Protein AF-A0A2D6DT26-F1 (afdb_monomer)

Foldseek 3Di:
DDPVVLVVQLVVQVVLVVQQCVCCPPNVDDSVRSCVVVVHDDDDDDPLDCPPDWAQSNVVVVQLVVDDAPDKGDWDWPPDPPPRRPDTHIHIDHHHDDDDDDPCPPVNVVVVVVVVVVVVVVVVVVVVVVVVVCVVPPDDDDDDD

Secondary structure (DSSP, 8-state):
--HHHHHHHHHHHHHHHHHHHHHHGGG-S-HHHHHHHTT-------S--STT--THHHHHHHHHTTSPTT-BPPPEEE----GGG-S-EEE--B----PPP----HHHHHHHHHHHHHHHHHHHHHHHHHHHHHHHTT-PPPPP-

Sequence (145 aa):
VSEQAIKLMQAEAQNHLDALKISMEDGKKTFAEATTELELKPVIRSEVTRSGTMGGVMREYTIAARVNPGKLSELITDTDEDERYGLARSFFLFVEKREAYEETGNEGMVDMQVEGRLRGYQSAALMNWFMQAKASANFSAAPTE

Structure (mmCIF, N/CA/C/O backbone):
data_AF-A0A2D6DT26-F1
#
_entry.id   AF-A0A2D6DT26-F1
#
loop_
_atom_site.group_PDB
_atom_site.id
_atom_site.type_symbol
_atom_site.label_atom_id
_atom_site.label_alt_id
_atom_site.label_comp_id
_atom_site.label_asym_id
_atom_site.label_entity_id
_atom_site.label_seq_id
_atom_site.pdbx_PDB_ins_code
_atom_site.Cartn_x
_atom_site.Cartn_y
_atom_site.Cartn_z
_atom_site.occupancy
_atom_site.B_iso_or_equiv
_atom_site.auth_seq_id
_atom_site.auth_comp_id
_atom_site.auth_asym_id
_atom_site.auth_atom_id
_atom_site.pdbx_PDB_model_num
ATOM 1 N N . VAL A 1 1 ? -4.917 23.262 -5.665 1.00 60.03 1 VAL A N 1
ATOM 2 C CA . VAL A 1 1 ? -5.971 23.064 -4.631 1.00 60.03 1 VAL A CA 1
ATOM 3 C C . VAL A 1 1 ? -5.762 24.116 -3.546 1.00 60.03 1 VAL A C 1
ATOM 5 O O . VAL A 1 1 ? -4.608 24.411 -3.272 1.00 60.03 1 VAL A O 1
ATOM 8 N N . SER A 1 2 ? -6.804 24.745 -2.984 1.00 75.75 2 SER A N 1
ATOM 9 C CA . SER A 1 2 ? -6.601 25.752 -1.924 1.00 75.75 2 SER A CA 1
ATOM 10 C C . SER A 1 2 ? -6.068 25.090 -0.644 1.00 75.75 2 SER A C 1
ATOM 12 O O . SER A 1 2 ? -6.510 24.001 -0.283 1.00 75.75 2 SER A O 1
ATOM 14 N N . GLU A 1 3 ? -5.136 25.728 0.070 1.00 77.94 3 GLU A N 1
ATOM 15 C CA . GLU A 1 3 ? -4.568 25.183 1.321 1.00 77.94 3 GLU A CA 1
ATOM 16 C C . GLU A 1 3 ? -5.641 24.823 2.363 1.00 77.94 3 GLU A C 1
ATOM 18 O O . GLU A 1 3 ? -5.485 23.880 3.138 1.00 77.94 3 GLU A O 1
ATOM 23 N N . GLN A 1 4 ? -6.758 25.555 2.371 1.00 81.44 4 GLN A N 1
ATOM 24 C CA . GLN A 1 4 ? -7.903 25.271 3.236 1.00 81.44 4 GLN A CA 1
ATOM 25 C C . GLN A 1 4 ? -8.563 23.925 2.909 1.00 81.44 4 GLN A C 1
ATOM 27 O O . GLN A 1 4 ? -8.903 23.185 3.829 1.00 81.44 4 GLN A O 1
ATOM 32 N N . ALA A 1 5 ? -8.700 23.577 1.626 1.00 80.00 5 ALA A N 1
ATOM 33 C CA . ALA A 1 5 ? -9.232 22.279 1.212 1.00 80.00 5 ALA A CA 1
ATOM 34 C C . ALA A 1 5 ? -8.304 21.124 1.619 1.00 80.00 5 ALA A C 1
ATOM 36 O O . ALA A 1 5 ? -8.786 20.093 2.078 1.00 80.00 5 ALA A O 1
ATOM 37 N N . ILE A 1 6 ? -6.982 21.314 1.529 1.00 82.62 6 ILE A N 1
ATOM 38 C CA . ILE A 1 6 ? -6.002 20.307 1.969 1.00 82.62 6 ILE A CA 1
ATOM 39 C C . ILE A 1 6 ? -6.120 20.066 3.479 1.00 82.62 6 ILE A C 1
ATOM 41 O O . ILE A 1 6 ? -6.182 18.919 3.914 1.00 82.62 6 ILE A O 1
ATOM 45 N N . LYS A 1 7 ? -6.223 21.134 4.281 1.00 86.50 7 LYS A N 1
ATOM 46 C CA . LYS A 1 7 ? -6.393 21.022 5.740 1.00 86.50 7 LYS A CA 1
ATOM 47 C C . LYS A 1 7 ? -7.693 20.322 6.132 1.00 86.50 7 LYS A C 1
ATOM 49 O O . LYS A 1 7 ? -7.681 19.511 7.052 1.00 86.50 7 LYS A O 1
ATOM 54 N N . LEU A 1 8 ? -8.797 20.624 5.446 1.00 88.06 8 LEU A N 1
ATOM 55 C CA . LEU A 1 8 ? -10.088 19.973 5.690 1.00 88.06 8 LEU A CA 1
ATOM 56 C C . LEU A 1 8 ? -10.026 18.476 5.384 1.00 88.06 8 LEU A C 1
ATOM 58 O O . LEU A 1 8 ? -10.392 17.668 6.229 1.00 88.06 8 LEU A O 1
ATOM 62 N N . MET A 1 9 ? -9.489 18.113 4.220 1.00 88.38 9 MET A N 1
ATOM 63 C CA . MET A 1 9 ? -9.317 16.719 3.814 1.00 88.38 9 MET A CA 1
ATOM 64 C C . MET A 1 9 ? -8.408 15.948 4.780 1.00 88.38 9 MET A C 1
ATOM 66 O O . MET A 1 9 ? -8.716 14.820 5.159 1.00 88.38 9 MET A O 1
ATOM 70 N N . GLN A 1 10 ? -7.310 16.565 5.221 1.00 89.81 10 GLN A N 1
ATOM 71 C CA . GLN A 1 10 ? -6.415 15.967 6.204 1.00 89.81 10 GLN A CA 1
ATOM 72 C C . GLN A 1 10 ? -7.119 15.753 7.550 1.00 89.81 10 GLN A C 1
ATOM 74 O O . GLN A 1 10 ? -6.963 14.695 8.151 1.00 89.81 10 GLN A O 1
ATOM 79 N N . ALA A 1 11 ? -7.905 16.728 8.016 1.00 91.69 11 ALA A N 1
ATOM 80 C CA . ALA A 1 11 ? -8.648 16.619 9.269 1.00 91.69 11 ALA A CA 1
ATOM 81 C C . ALA A 1 11 ? -9.720 15.520 9.211 1.00 91.69 11 ALA A C 1
ATOM 83 O O . ALA A 1 11 ? -9.859 14.741 10.150 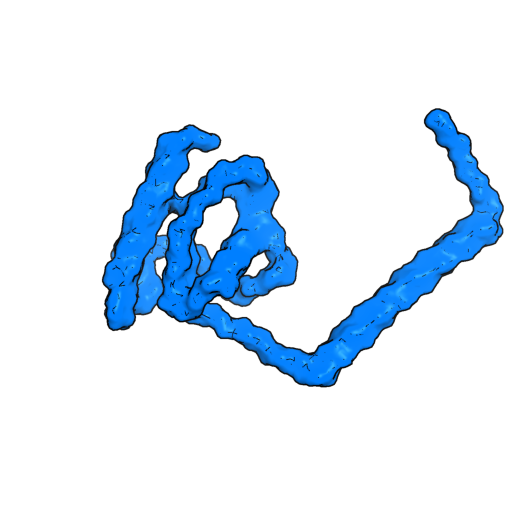1.00 91.69 11 ALA A O 1
ATOM 84 N N . GLU A 1 12 ? -10.444 15.417 8.100 1.00 90.88 12 GLU A N 1
ATOM 85 C CA . GLU A 1 12 ? -11.443 14.369 7.888 1.00 90.88 12 GLU A CA 1
ATOM 86 C C . GLU A 1 12 ? -10.797 12.978 7.855 1.00 90.88 12 GLU A C 1
ATOM 88 O O . GLU A 1 12 ? -11.213 12.073 8.581 1.00 90.88 12 GLU A O 1
ATOM 93 N N . ALA A 1 13 ? -9.708 12.822 7.099 1.00 90.69 13 ALA A N 1
ATOM 94 C CA . ALA A 1 13 ? -8.961 11.571 7.052 1.00 90.69 13 ALA A CA 1
ATOM 95 C C . ALA A 1 13 ? -8.360 11.195 8.419 1.00 90.69 13 ALA A C 1
ATOM 97 O O . ALA A 1 13 ? -8.346 10.017 8.780 1.00 90.69 13 ALA A O 1
ATOM 98 N N . GLN A 1 14 ? -7.910 12.183 9.200 1.00 93.56 14 GLN A N 1
ATOM 99 C CA . GLN A 1 14 ? -7.423 11.973 10.563 1.00 93.56 14 GLN A CA 1
ATOM 100 C C . GLN A 1 14 ? -8.543 11.488 11.494 1.00 93.56 14 GLN A C 1
ATOM 102 O O . GLN A 1 14 ? -8.346 10.512 12.214 1.00 93.56 14 GLN A O 1
ATOM 107 N N . ASN A 1 15 ? -9.734 12.091 11.424 1.00 92.81 15 ASN A N 1
ATOM 108 C CA . ASN A 1 15 ? -10.889 11.662 12.217 1.00 92.81 15 ASN A CA 1
ATOM 109 C C . ASN A 1 15 ? -11.265 10.201 11.929 1.00 92.81 15 ASN A C 1
ATOM 111 O O . ASN A 1 15 ? -11.526 9.432 12.854 1.00 92.81 15 ASN A O 1
ATOM 115 N N . HIS A 1 16 ? -11.256 9.796 10.657 1.00 92.44 16 HIS A N 1
ATOM 116 C CA . HIS A 1 16 ? -11.514 8.406 10.278 1.00 92.44 16 HIS A CA 1
ATOM 117 C C . HIS A 1 16 ? -10.423 7.450 10.766 1.00 92.44 16 HIS A C 1
ATOM 119 O O . HIS A 1 16 ? -10.737 6.357 11.241 1.00 92.44 16 HIS A O 1
ATOM 125 N N . LEU A 1 17 ? -9.153 7.857 10.681 1.00 92.56 17 LEU A N 1
ATOM 126 C CA . LEU A 1 17 ? -8.030 7.064 11.177 1.00 92.56 17 LEU A CA 1
ATOM 127 C C . LEU A 1 17 ? -8.134 6.834 12.689 1.00 92.56 17 LEU A C 1
ATOM 129 O O . LEU A 1 17 ? -7.938 5.711 13.151 1.00 92.56 17 LEU A O 1
ATOM 133 N N . ASP A 1 18 ? -8.455 7.875 13.452 1.00 93.06 18 ASP A N 1
ATOM 134 C CA . ASP A 1 18 ? -8.572 7.786 14.907 1.00 93.06 18 ASP A CA 1
ATOM 135 C C . ASP A 1 18 ? -9.787 6.946 15.321 1.00 93.06 18 ASP A C 1
ATOM 137 O O . ASP A 1 18 ? -9.663 6.075 16.183 1.00 93.06 18 ASP A O 1
ATOM 141 N N . ALA A 1 19 ? -10.928 7.103 14.641 1.00 91.00 19 ALA A N 1
ATOM 142 C CA . ALA A 1 19 ? -12.104 6.260 14.858 1.00 91.00 19 ALA A CA 1
ATOM 143 C C . ALA A 1 19 ? -11.817 4.773 14.579 1.00 91.00 19 ALA A C 1
ATOM 145 O O . ALA A 1 19 ? -12.212 3.904 15.361 1.00 91.00 19 ALA A O 1
ATOM 146 N N . LEU A 1 20 ? -11.084 4.468 13.502 1.00 90.62 20 LEU A N 1
ATOM 147 C CA . LEU A 1 20 ? -10.674 3.099 13.185 1.00 90.62 20 LEU A CA 1
ATOM 148 C C . LEU A 1 20 ? -9.691 2.539 14.210 1.00 90.62 20 LEU A C 1
ATOM 150 O O . LEU A 1 20 ? -9.854 1.397 14.629 1.00 90.62 20 LEU A O 1
ATOM 154 N N . LYS A 1 21 ? -8.703 3.326 14.650 1.00 89.88 21 LYS A N 1
ATOM 155 C CA . LYS A 1 21 ? -7.765 2.900 15.698 1.00 89.88 21 LYS A CA 1
ATOM 156 C C . LYS A 1 21 ? -8.495 2.527 16.983 1.00 89.88 21 LYS A C 1
ATOM 158 O O . LYS A 1 21 ? -8.198 1.476 17.531 1.00 89.88 21 LYS A O 1
ATOM 163 N N . ILE A 1 22 ? -9.465 3.338 17.409 1.00 89.50 22 ILE A N 1
ATOM 164 C CA . ILE A 1 22 ? -10.285 3.072 18.601 1.00 89.50 22 ILE A CA 1
ATOM 165 C C . ILE A 1 22 ? -11.135 1.809 18.411 1.00 89.50 22 ILE A C 1
ATOM 167 O O . ILE A 1 22 ? -11.203 0.964 19.301 1.00 89.50 22 ILE A O 1
ATOM 171 N N . SER A 1 23 ? -11.776 1.654 1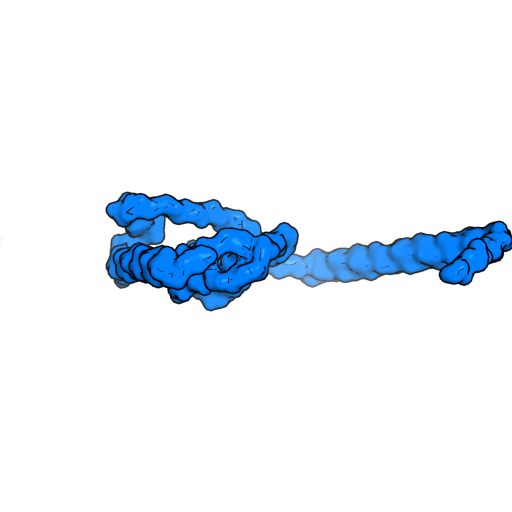7.249 1.00 86.62 23 SER A N 1
ATOM 172 C CA . SER A 1 23 ? -12.633 0.493 16.964 1.00 86.62 23 SER A CA 1
ATOM 173 C C . SER A 1 23 ? -11.839 -0.821 16.900 1.00 86.62 23 SER A C 1
ATOM 175 O O . SER A 1 23 ? -12.311 -1.866 17.351 1.00 86.62 23 SER A O 1
ATOM 177 N N . MET A 1 24 ? -10.605 -0.761 16.392 1.00 86.25 24 MET A N 1
ATOM 178 C CA . MET A 1 24 ? -9.704 -1.909 16.250 1.00 86.25 24 MET A CA 1
ATOM 179 C C . MET A 1 24 ? -8.813 -2.161 17.480 1.00 86.25 24 MET A C 1
ATOM 181 O O . MET A 1 24 ? -8.074 -3.149 17.505 1.00 86.25 24 MET A O 1
ATOM 185 N N . GLU A 1 25 ? -8.854 -1.294 18.496 1.00 84.19 25 GLU A N 1
ATOM 186 C CA . GLU A 1 25 ? -8.038 -1.423 19.706 1.00 84.19 25 GLU A CA 1
ATOM 187 C C . GLU A 1 25 ? -8.377 -2.717 20.471 1.00 84.19 25 GLU A C 1
ATOM 189 O O . GLU A 1 25 ? -9.536 -3.130 20.566 1.00 84.19 25 GLU A O 1
ATOM 194 N N . ASP A 1 26 ? -7.345 -3.389 20.990 1.00 65.38 26 ASP A N 1
ATOM 195 C CA . ASP A 1 26 ? -7.416 -4.693 21.671 1.00 65.38 26 ASP A CA 1
ATOM 196 C C . ASP A 1 26 ? -8.018 -5.851 20.850 1.00 65.38 26 ASP A C 1
ATOM 198 O O . ASP A 1 26 ? -8.452 -6.856 21.414 1.00 65.38 26 ASP A O 1
ATOM 202 N N . GLY A 1 27 ? -8.056 -5.745 19.515 1.00 63.47 27 GLY A N 1
ATOM 203 C CA . GLY A 1 27 ? -8.584 -6.812 18.656 1.00 63.47 27 GLY A CA 1
ATOM 204 C C . GLY A 1 27 ? -10.093 -7.026 18.806 1.00 63.47 27 GLY A C 1
ATOM 205 O O . GLY A 1 27 ? -10.598 -8.097 18.478 1.00 63.47 27 GLY A O 1
ATOM 206 N N . LYS A 1 28 ? -10.817 -6.015 19.304 1.00 73.12 28 LYS A N 1
ATOM 207 C CA . LYS A 1 28 ? -12.269 -6.073 19.521 1.00 73.12 28 LYS A CA 1
ATOM 208 C C . LYS A 1 28 ? -13.057 -6.280 18.231 1.00 73.12 28 LYS A C 1
ATOM 210 O O . LYS A 1 28 ? -14.127 -6.883 18.283 1.00 73.12 28 LYS A O 1
ATOM 215 N N . LYS A 1 29 ? -12.557 -5.758 17.106 1.00 82.44 29 LYS A N 1
ATOM 216 C CA . LYS A 1 29 ? -13.202 -5.820 15.790 1.00 82.44 29 LYS A CA 1
ATOM 217 C C . LYS A 1 29 ? -12.168 -5.972 14.682 1.00 82.44 29 LYS A C 1
ATOM 219 O O . LYS A 1 29 ? -11.074 -5.408 14.742 1.00 82.44 29 LYS A O 1
ATOM 224 N N . THR A 1 30 ? -12.532 -6.724 13.651 1.00 88.25 30 THR A N 1
ATOM 225 C CA . THR A 1 30 ? -11.770 -6.798 12.400 1.00 88.25 30 THR A CA 1
ATOM 226 C C . THR A 1 30 ? -11.874 -5.479 11.629 1.00 88.25 30 THR A C 1
ATOM 228 O O . THR A 1 30 ? -12.804 -4.696 11.822 1.00 88.25 30 THR A O 1
ATOM 231 N N . PHE A 1 31 ? -10.941 -5.226 10.705 1.00 89.19 31 PHE A N 1
ATOM 232 C CA . PHE A 1 31 ? -10.992 -4.030 9.852 1.00 89.19 31 PHE A CA 1
ATOM 233 C C . PHE A 1 31 ? -12.301 -3.946 9.041 1.00 89.19 31 PHE A C 1
ATOM 235 O O . PHE A 1 31 ? -12.863 -2.864 8.879 1.00 89.19 31 PHE A O 1
ATOM 242 N N . ALA A 1 32 ? -12.825 -5.085 8.576 1.00 89.12 32 ALA A N 1
ATOM 243 C CA . ALA A 1 32 ? -14.089 -5.149 7.841 1.00 89.12 32 ALA A CA 1
AT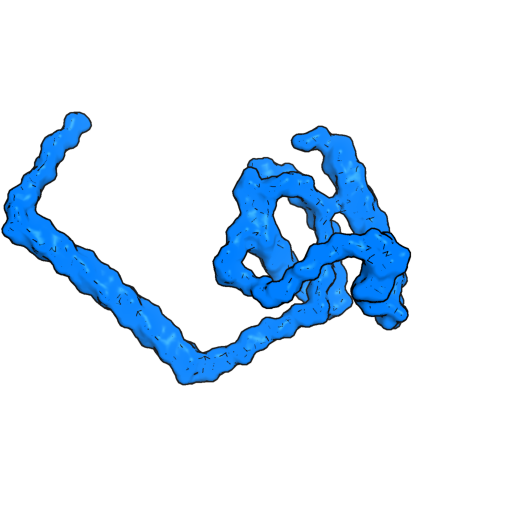OM 244 C C . ALA A 1 32 ? -15.294 -4.750 8.713 1.00 89.12 32 ALA A C 1
ATOM 246 O O . ALA A 1 32 ? -16.152 -3.979 8.285 1.00 89.12 32 ALA A O 1
ATOM 247 N N . GLU A 1 33 ? -15.341 -5.221 9.959 1.00 90.00 33 GLU A N 1
ATOM 248 C CA . GLU A 1 33 ? -16.402 -4.857 10.906 1.00 90.00 33 GLU A CA 1
ATOM 249 C C . GLU A 1 33 ? -16.322 -3.376 11.287 1.00 90.00 33 GLU A C 1
ATOM 251 O O . GLU A 1 33 ? -17.330 -2.671 11.237 1.00 90.00 33 GLU A O 1
ATOM 256 N N . ALA A 1 34 ? -15.118 -2.888 11.597 1.00 90.56 34 ALA A N 1
ATOM 257 C CA . ALA A 1 34 ? -14.893 -1.498 11.978 1.00 90.56 34 ALA A CA 1
ATOM 258 C C . ALA A 1 34 ? -15.248 -0.521 10.843 1.00 90.56 34 ALA A C 1
ATOM 260 O O . ALA A 1 34 ? -15.855 0.519 11.085 1.00 90.56 34 ALA A O 1
ATOM 261 N N . THR A 1 35 ? -14.911 -0.858 9.595 1.00 91.75 35 THR A N 1
ATOM 262 C CA . THR A 1 35 ? -15.268 -0.029 8.432 1.00 91.75 35 THR A CA 1
ATOM 263 C C . THR A 1 35 ? -16.763 -0.050 8.134 1.00 91.75 35 THR A C 1
ATOM 265 O O . THR A 1 35 ? -17.308 0.990 7.779 1.00 91.75 35 THR A O 1
ATOM 268 N N . THR A 1 36 ? -17.442 -1.182 8.340 1.00 91.19 36 THR A N 1
ATOM 269 C CA . THR A 1 36 ? -18.898 -1.285 8.152 1.00 91.19 36 THR A CA 1
ATOM 270 C C . THR A 1 36 ? -19.661 -0.437 9.172 1.00 91.19 36 THR A C 1
ATOM 272 O O . THR A 1 36 ? -20.581 0.285 8.801 1.00 91.19 36 THR A O 1
ATOM 275 N N . GLU A 1 37 ? -19.267 -0.484 10.446 1.00 87.94 37 GLU A N 1
ATOM 276 C CA . GLU A 1 37 ? -19.892 0.303 11.519 1.00 87.94 37 GLU A CA 1
ATOM 277 C C . GLU A 1 37 ? -19.679 1.810 11.349 1.00 87.94 37 GLU A C 1
ATOM 279 O O . GLU A 1 37 ? -20.581 2.599 11.616 1.00 87.94 37 GLU A O 1
ATOM 284 N N . LEU A 1 38 ? -18.494 2.207 10.885 1.00 88.88 38 LEU A N 1
ATOM 285 C CA . LEU A 1 38 ? -18.158 3.605 10.613 1.00 88.88 38 LEU A CA 1
ATOM 286 C C . LEU A 1 38 ? -18.664 4.088 9.241 1.00 88.88 38 LEU A C 1
ATOM 288 O O . LEU A 1 38 ? -18.321 5.194 8.830 1.00 88.88 38 LEU A O 1
ATOM 292 N N . GLU A 1 39 ? -19.432 3.260 8.522 1.00 91.00 39 GLU A N 1
ATOM 293 C CA . GLU A 1 39 ? -19.942 3.522 7.168 1.00 91.00 39 GLU A CA 1
ATOM 294 C C . GLU A 1 39 ? -18.843 3.933 6.162 1.00 91.00 39 GLU A C 1
ATOM 296 O O . GLU A 1 39 ? -19.078 4.654 5.186 1.00 91.00 39 GLU A O 1
ATOM 301 N N . LEU A 1 40 ? -17.618 3.447 6.379 1.00 89.62 40 LEU A N 1
ATOM 302 C CA . LEU A 1 40 ? -16.470 3.714 5.522 1.00 89.62 40 LEU A CA 1
ATOM 303 C C . LEU A 1 40 ? -16.499 2.803 4.297 1.00 89.62 40 LEU A C 1
ATOM 305 O O . LEU A 1 40 ? -16.842 1.624 4.370 1.00 89.62 40 LEU A O 1
ATOM 309 N N . LYS A 1 41 ? -16.064 3.341 3.155 1.00 90.19 41 LYS A N 1
ATOM 310 C CA . LYS A 1 41 ? -15.950 2.607 1.886 1.00 90.19 41 LYS A CA 1
ATOM 311 C C . LYS A 1 41 ? -14.475 2.424 1.516 1.00 90.19 41 LYS A C 1
ATOM 313 O O . LYS A 1 41 ? -13.973 3.167 0.671 1.00 90.19 41 LYS A O 1
ATOM 318 N N . PRO A 1 42 ? -13.748 1.493 2.165 1.00 88.75 42 PRO A N 1
ATOM 319 C CA . PRO A 1 42 ? -12.346 1.257 1.850 1.00 88.75 42 PRO A CA 1
ATOM 320 C C . PRO A 1 42 ? -12.193 0.704 0.428 1.00 88.75 42 PRO A C 1
ATOM 322 O O . PRO A 1 42 ? -12.996 -0.104 -0.039 1.00 88.75 42 PRO A O 1
ATOM 325 N N . VAL A 1 43 ? -11.125 1.110 -0.256 1.00 87.88 43 VAL A N 1
ATOM 326 C CA . VAL A 1 43 ? -10.753 0.541 -1.556 1.00 87.88 43 VAL A CA 1
ATOM 327 C C . VAL A 1 43 ? -9.930 -0.718 -1.311 1.00 87.88 43 VAL A C 1
ATOM 329 O O . VAL A 1 43 ? -8.780 -0.642 -0.880 1.00 87.88 43 VAL A O 1
ATOM 332 N N . ILE A 1 44 ? -10.521 -1.879 -1.586 1.00 87.12 44 ILE A N 1
ATOM 333 C CA . ILE A 1 44 ? -9.857 -3.173 -1.411 1.00 87.12 44 ILE A CA 1
ATOM 334 C C . ILE A 1 44 ? -8.968 -3.443 -2.626 1.00 87.12 44 ILE A C 1
ATOM 336 O O . ILE A 1 44 ? -9.423 -3.375 -3.769 1.00 87.12 44 ILE A O 1
ATOM 340 N N . ARG A 1 45 ? -7.696 -3.765 -2.378 1.00 83.31 45 ARG A N 1
ATOM 341 C CA . ARG A 1 45 ? -6.755 -4.215 -3.407 1.00 83.31 45 ARG A CA 1
ATOM 342 C C . ARG A 1 45 ? -6.172 -5.569 -3.012 1.00 83.31 45 ARG A C 1
ATOM 344 O O . ARG A 1 45 ? -5.529 -5.676 -1.972 1.00 83.31 45 ARG A O 1
ATOM 351 N N . SER A 1 46 ? -6.372 -6.575 -3.856 1.00 81.50 46 SER A N 1
ATOM 352 C CA . SER A 1 46 ? -5.720 -7.883 -3.757 1.00 81.50 46 SER A CA 1
ATOM 353 C C . SER A 1 46 ? -4.478 -7.929 -4.651 1.00 81.50 46 SER A C 1
ATOM 355 O O . SER A 1 46 ? -4.417 -7.222 -5.654 1.00 81.50 46 SER A O 1
ATOM 357 N N . GLU A 1 47 ? -3.489 -8.751 -4.285 1.00 73.06 47 GLU A N 1
ATOM 358 C CA . GLU A 1 47 ? -2.319 -9.068 -5.130 1.00 73.06 47 GLU A CA 1
ATOM 359 C C . GLU A 1 47 ? -1.520 -7.842 -5.619 1.00 73.06 47 GLU A C 1
ATOM 361 O O . GLU A 1 47 ? -1.027 -7.790 -6.747 1.00 73.06 47 GLU A O 1
ATOM 366 N N . VAL A 1 48 ? -1.366 -6.821 -4.769 1.00 71.56 48 VAL A N 1
ATOM 367 C CA . VAL A 1 48 ? -0.559 -5.646 -5.127 1.00 71.56 48 VAL A CA 1
ATOM 368 C C . VAL A 1 48 ? 0.918 -6.022 -5.089 1.00 71.56 48 VAL A C 1
ATOM 370 O O . VAL A 1 48 ? 1.485 -6.256 -4.023 1.00 71.56 48 VAL A O 1
ATOM 373 N N . THR A 1 49 ? 1.550 -6.044 -6.258 1.00 66.88 49 THR A N 1
ATOM 374 C CA . THR A 1 49 ? 2.979 -6.321 -6.415 1.00 66.88 49 THR A CA 1
ATOM 375 C C . THR A 1 49 ? 3.688 -5.095 -6.970 1.00 66.88 49 THR A C 1
ATOM 377 O O . THR A 1 49 ? 3.082 -4.242 -7.614 1.00 66.88 49 THR A O 1
ATOM 380 N N . ARG A 1 50 ? 5.004 -5.004 -6.746 1.00 64.12 50 ARG A N 1
ATOM 381 C CA . ARG A 1 50 ? 5.825 -3.906 -7.280 1.00 64.12 50 ARG A CA 1
ATOM 382 C C . ARG A 1 50 ? 5.837 -3.861 -8.816 1.00 64.12 50 ARG A C 1
ATOM 384 O O . ARG A 1 50 ? 6.115 -2.812 -9.395 1.00 64.12 50 ARG A O 1
ATOM 391 N N . SER A 1 51 ? 5.647 -5.001 -9.482 1.00 58.06 51 SER A N 1
ATOM 392 C CA . SER A 1 51 ? 5.829 -5.103 -10.932 1.00 58.06 51 SER A CA 1
ATOM 393 C C . SER A 1 51 ? 4.581 -4.589 -11.657 1.00 58.06 51 SER A C 1
ATOM 395 O O . SER A 1 51 ? 3.478 -5.060 -11.401 1.00 58.06 51 SER A O 1
ATOM 397 N N . GLY A 1 52 ? 4.746 -3.609 -12.550 1.00 56.50 52 GLY A N 1
ATOM 398 C CA . GLY A 1 52 ? 3.662 -3.091 -13.396 1.00 56.50 52 GLY A CA 1
ATOM 399 C C . GLY A 1 52 ? 2.834 -1.943 -12.805 1.00 56.50 52 GLY A C 1
ATOM 400 O O . GLY A 1 52 ? 2.048 -1.338 -13.530 1.00 56.50 52 GLY A O 1
ATOM 401 N N . THR A 1 53 ? 3.025 -1.575 -11.536 1.00 63.38 53 THR A N 1
ATOM 402 C CA . THR A 1 53 ? 2.355 -0.405 -10.944 1.00 63.38 53 THR A CA 1
ATOM 403 C C . THR A 1 53 ? 3.094 0.895 -11.266 1.00 63.38 53 THR A C 1
ATOM 405 O O . THR A 1 53 ? 4.279 1.033 -10.968 1.00 63.38 53 THR A O 1
ATOM 408 N N . MET A 1 54 ? 2.377 1.873 -11.824 1.00 63.88 54 MET A N 1
ATOM 409 C CA . MET A 1 54 ? 2.855 3.239 -12.082 1.00 63.88 54 MET A CA 1
ATOM 410 C C . MET A 1 54 ? 2.065 4.250 -11.235 1.00 63.88 54 MET A C 1
ATOM 412 O O . MET A 1 54 ? 0.937 3.976 -10.819 1.00 63.88 54 MET A O 1
ATOM 416 N N . GLY A 1 55 ? 2.648 5.423 -10.977 1.00 69.75 55 GLY A N 1
ATOM 417 C CA . GLY A 1 55 ? 1.959 6.531 -10.306 1.00 69.75 55 GLY A CA 1
ATOM 418 C C . GLY A 1 55 ? 1.551 6.233 -8.856 1.00 69.75 55 GLY A C 1
ATOM 419 O O . GLY A 1 55 ? 2.279 5.570 -8.112 1.00 69.75 55 GLY A O 1
ATOM 420 N N . GLY A 1 56 ? 0.393 6.753 -8.430 1.00 70.75 56 GLY A N 1
ATOM 421 C CA . GLY A 1 56 ? -0.059 6.741 -7.028 1.00 70.75 56 GLY A CA 1
ATOM 422 C C . GLY A 1 56 ? -0.163 5.347 -6.389 1.00 70.75 56 GLY A C 1
ATOM 423 O O . GLY A 1 56 ? 0.089 5.198 -5.194 1.00 70.75 56 GLY A O 1
ATOM 424 N N . VAL A 1 57 ? -0.431 4.305 -7.184 1.00 75.06 57 VAL A N 1
ATOM 425 C CA . VAL A 1 57 ? -0.512 2.909 -6.708 1.00 75.06 57 VAL A CA 1
ATOM 426 C C . VAL A 1 57 ? 0.858 2.377 -6.273 1.00 75.06 57 VAL A C 1
ATOM 428 O O . VAL A 1 57 ? 0.963 1.658 -5.283 1.00 75.06 57 VAL A O 1
ATOM 431 N N . MET A 1 58 ? 1.937 2.776 -6.955 1.00 76.19 58 MET A N 1
ATOM 432 C CA . MET A 1 58 ? 3.301 2.393 -6.574 1.00 76.19 58 MET A CA 1
ATOM 433 C C . MET A 1 58 ? 3.707 3.013 -5.226 1.00 76.19 58 MET A C 1
ATOM 435 O O . MET A 1 58 ? 4.425 2.393 -4.434 1.00 76.19 58 MET A O 1
ATOM 439 N N . ARG A 1 59 ? 3.224 4.227 -4.931 1.00 76.75 59 ARG A N 1
ATOM 440 C CA . ARG A 1 59 ? 3.440 4.888 -3.636 1.00 76.75 59 ARG A CA 1
ATOM 441 C C . ARG A 1 59 ? 2.652 4.191 -2.527 1.00 76.75 59 ARG A C 1
ATOM 443 O O . ARG A 1 59 ? 3.248 3.866 -1.503 1.00 76.75 59 ARG A O 1
ATOM 450 N N . GLU A 1 60 ? 1.372 3.884 -2.764 1.00 82.19 60 GLU A N 1
ATOM 451 C CA . GLU A 1 60 ? 0.542 3.069 -1.857 1.00 82.19 60 GLU A CA 1
ATOM 452 C C . GLU A 1 60 ? 1.236 1.742 -1.522 1.00 82.19 60 GLU A C 1
ATOM 454 O O . GLU A 1 60 ? 1.402 1.412 -0.349 1.00 82.19 60 GLU A O 1
ATOM 459 N N . TYR A 1 61 ? 1.737 1.030 -2.538 1.00 82.19 61 TYR A N 1
ATOM 460 C CA . TYR A 1 61 ? 2.497 -0.207 -2.352 1.00 82.19 61 TYR A CA 1
ATOM 461 C C . TYR A 1 61 ? 3.769 0.005 -1.520 1.00 82.19 61 TYR A C 1
ATOM 463 O O . TYR A 1 61 ? 4.042 -0.749 -0.589 1.00 82.19 61 TYR A O 1
ATOM 471 N N . THR A 1 62 ? 4.553 1.044 -1.824 1.00 81.44 62 THR A N 1
ATOM 472 C CA . THR A 1 62 ? 5.803 1.338 -1.102 1.00 81.44 62 THR A CA 1
ATOM 473 C C . THR A 1 62 ? 5.549 1.621 0.380 1.00 81.44 62 THR A C 1
ATOM 475 O O . THR A 1 62 ? 6.345 1.221 1.231 1.00 81.44 62 THR A O 1
ATOM 478 N N . ILE A 1 63 ? 4.438 2.287 0.698 1.00 84.44 63 ILE A N 1
ATOM 479 C CA . ILE A 1 63 ? 4.011 2.538 2.075 1.00 84.44 63 ILE A CA 1
ATOM 480 C C . ILE A 1 63 ? 3.529 1.233 2.718 1.00 84.44 63 ILE A C 1
ATOM 482 O O . ILE A 1 63 ? 4.014 0.876 3.790 1.00 84.44 63 ILE A O 1
ATOM 486 N N . ALA A 1 64 ? 2.658 0.474 2.049 1.00 85.00 64 ALA A N 1
ATOM 487 C CA . ALA A 1 64 ? 2.158 -0.814 2.534 1.00 85.00 64 ALA A CA 1
ATOM 488 C C . ALA A 1 64 ? 3.294 -1.816 2.824 1.00 85.00 64 ALA A C 1
ATOM 490 O O . ALA A 1 64 ? 3.250 -2.549 3.811 1.00 85.00 64 ALA A O 1
ATOM 491 N N . ALA A 1 65 ? 4.371 -1.799 2.033 1.00 82.75 65 ALA A N 1
ATOM 492 C CA . ALA A 1 65 ? 5.559 -2.622 2.262 1.00 82.75 65 ALA A CA 1
ATOM 493 C C . ALA A 1 65 ? 6.280 -2.304 3.590 1.00 82.75 65 ALA A C 1
ATOM 495 O O . ALA A 1 65 ? 6.958 -3.170 4.149 1.00 82.75 65 ALA A O 1
ATOM 496 N N . ARG A 1 66 ? 6.116 -1.093 4.137 1.00 84.06 66 ARG A N 1
ATOM 497 C CA . ARG A 1 66 ? 6.690 -0.673 5.430 1.00 84.06 66 ARG A CA 1
ATOM 498 C C . ARG A 1 66 ? 5.743 -0.889 6.612 1.00 84.06 66 ARG A C 1
ATOM 500 O O . ARG A 1 66 ? 6.192 -0.871 7.753 1.00 84.06 66 ARG A O 1
ATOM 507 N N . VAL A 1 67 ? 4.456 -1.104 6.353 1.00 85.75 67 VAL A N 1
ATOM 508 C CA . VAL A 1 67 ? 3.430 -1.318 7.381 1.00 85.75 67 VAL A CA 1
ATOM 509 C C . VAL A 1 67 ? 3.341 -2.806 7.713 1.00 85.75 67 VAL A C 1
ATOM 511 O O . VAL A 1 67 ? 3.288 -3.654 6.822 1.00 85.75 67 VAL A O 1
ATOM 514 N N . ASN A 1 68 ? 3.339 -3.132 9.005 1.00 85.00 68 ASN A N 1
ATOM 515 C CA . ASN A 1 68 ? 3.197 -4.515 9.456 1.00 85.00 68 ASN A CA 1
ATOM 516 C C . ASN A 1 68 ? 1.770 -5.033 9.198 1.00 85.00 68 ASN A C 1
ATOM 518 O O . ASN A 1 68 ? 0.820 -4.280 9.424 1.00 85.00 68 ASN A O 1
ATOM 522 N N . PRO A 1 69 ? 1.598 -6.305 8.789 1.00 86.88 69 PRO A N 1
ATOM 523 C CA . PRO A 1 69 ? 0.277 -6.916 8.684 1.00 86.88 69 PRO A CA 1
ATOM 524 C C . PRO A 1 69 ? -0.520 -6.794 9.990 1.00 86.88 69 PRO A C 1
ATOM 526 O O . PRO A 1 69 ? 0.044 -6.887 11.082 1.00 86.88 69 PRO A O 1
ATOM 529 N N . GLY A 1 70 ? -1.823 -6.553 9.873 1.00 85.25 70 GLY A N 1
ATOM 530 C CA . GLY A 1 70 ? -2.729 -6.293 10.987 1.00 85.25 70 GLY A CA 1
ATOM 531 C C . GLY A 1 70 ? -2.644 -4.878 11.569 1.00 85.25 70 GLY A C 1
AT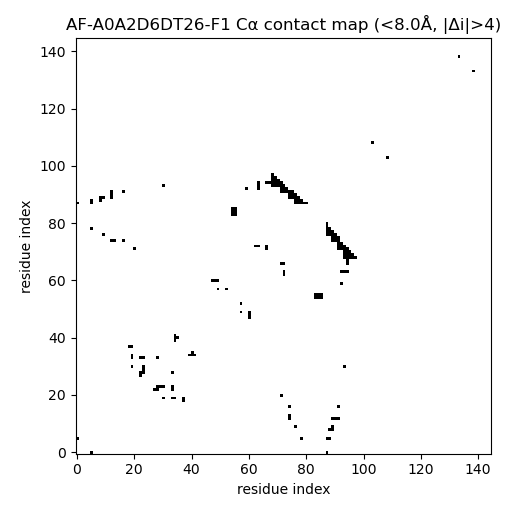OM 532 O O . GLY A 1 70 ? -3.320 -4.602 12.558 1.00 85.25 70 GLY A O 1
ATOM 533 N N . LYS A 1 71 ? -1.842 -3.969 10.993 1.00 86.00 71 LYS A N 1
ATOM 534 C CA . LYS A 1 71 ? -1.724 -2.578 11.460 1.00 86.00 71 LYS A CA 1
ATOM 535 C C . LYS A 1 71 ? -2.161 -1.566 10.403 1.00 86.00 71 LYS A C 1
ATOM 537 O O . LYS A 1 71 ? -2.035 -1.791 9.200 1.00 86.00 71 LYS A O 1
ATOM 542 N N . LEU A 1 72 ? -2.647 -0.427 10.893 1.00 89.69 72 LEU A N 1
ATOM 543 C CA . LEU A 1 72 ? -2.889 0.775 10.100 1.00 89.69 72 LEU A CA 1
ATOM 544 C C . LEU A 1 72 ? -1.580 1.546 9.896 1.00 89.69 72 LEU A C 1
ATOM 546 O O . LEU A 1 72 ? -0.731 1.597 10.790 1.00 89.69 72 LEU A O 1
ATOM 550 N N . SER A 1 73 ? -1.433 2.164 8.728 1.00 90.94 73 SER A N 1
ATOM 551 C CA . SER A 1 73 ? -0.377 3.136 8.462 1.00 90.94 73 SER A CA 1
ATOM 552 C C . SER A 1 73 ? -0.621 4.450 9.207 1.00 90.94 73 SER A C 1
ATOM 554 O O . SER A 1 73 ? -1.711 4.723 9.713 1.00 90.94 73 SER A O 1
ATOM 556 N N . GLU A 1 74 ? 0.393 5.309 9.215 1.00 90.31 74 GLU A N 1
ATOM 557 C CA . GLU A 1 74 ? 0.199 6.731 9.501 1.00 90.31 74 GLU A CA 1
ATOM 558 C C . GLU A 1 74 ? -0.651 7.391 8.402 1.00 90.31 74 GLU A C 1
ATOM 560 O O . GLU A 1 74 ? -0.793 6.841 7.304 1.00 90.31 74 GLU A O 1
ATOM 565 N N . LEU A 1 75 ? -1.222 8.560 8.705 1.00 90.56 75 LEU A N 1
ATOM 566 C CA . LEU A 1 75 ? -1.923 9.377 7.720 1.00 90.56 75 LEU A CA 1
ATOM 567 C C . LEU A 1 75 ? -0.911 9.951 6.725 1.00 90.56 75 LEU A C 1
ATOM 569 O O . LEU A 1 75 ? 0.042 10.623 7.115 1.00 90.56 75 LEU A O 1
ATOM 573 N N . ILE A 1 76 ? -1.152 9.737 5.436 1.00 87.94 76 ILE A N 1
ATOM 574 C CA . ILE A 1 76 ? -0.370 10.324 4.352 1.00 87.94 76 ILE A CA 1
ATOM 575 C C . ILE A 1 76 ? -1.222 11.385 3.674 1.00 87.94 76 ILE A C 1
ATOM 577 O O . ILE A 1 76 ? -2.389 11.148 3.377 1.00 87.94 76 ILE A O 1
ATOM 581 N N . THR A 1 77 ? -0.644 12.556 3.423 1.00 84.12 77 THR A N 1
ATOM 582 C CA . THR A 1 77 ? -1.273 13.591 2.598 1.00 84.12 77 THR A CA 1
ATOM 583 C C . THR A 1 77 ? -0.356 13.898 1.429 1.00 84.12 77 THR A C 1
ATOM 585 O O . THR A 1 77 ? 0.746 14.408 1.614 1.00 84.12 77 THR A O 1
ATOM 588 N N . ASP A 1 78 ? -0.814 13.556 0.229 1.00 77.88 78 ASP A N 1
ATOM 589 C CA . ASP A 1 78 ? -0.132 13.880 -1.015 1.00 77.88 78 ASP A CA 1
ATOM 590 C C . ASP A 1 78 ? -0.505 15.315 -1.403 1.00 77.88 78 ASP A C 1
ATOM 592 O O . ASP A 1 78 ? -1.617 15.584 -1.865 1.00 77.88 78 ASP A O 1
ATOM 596 N N . THR A 1 79 ? 0.427 16.240 -1.172 1.00 70.88 79 THR A N 1
ATOM 597 C CA . THR A 1 79 ? 0.317 17.653 -1.570 1.00 70.88 79 THR A CA 1
ATOM 598 C C . THR A 1 79 ? 1.105 17.986 -2.833 1.00 70.88 79 THR A C 1
ATOM 600 O O . THR A 1 79 ? 0.973 19.097 -3.339 1.00 70.88 79 THR A O 1
ATOM 603 N N . ASP A 1 80 ? 1.944 17.064 -3.311 1.00 60.03 80 ASP A N 1
ATOM 604 C CA . ASP A 1 80 ? 2.872 17.326 -4.411 1.00 60.03 80 ASP A CA 1
ATOM 605 C C . ASP A 1 80 ? 2.136 17.451 -5.751 1.00 60.03 80 ASP A C 1
ATOM 607 O O . ASP A 1 80 ? 1.331 16.597 -6.120 1.00 60.03 80 ASP A O 1
ATOM 611 N N . GLU A 1 81 ? 2.480 18.496 -6.509 1.00 52.59 81 GLU A N 1
ATOM 612 C CA . GLU A 1 81 ? 2.033 18.775 -7.884 1.00 52.59 81 GLU A CA 1
ATOM 613 C C . GLU A 1 81 ? 2.607 17.798 -8.929 1.00 52.59 81 GLU A C 1
ATOM 615 O O . GLU A 1 81 ? 2.596 18.083 -10.126 1.00 52.59 81 GLU A O 1
ATOM 620 N N . ASP A 1 82 ? 3.154 16.651 -8.519 1.00 54.06 82 ASP A N 1
ATOM 621 C CA . ASP A 1 82 ? 3.682 15.672 -9.465 1.00 54.06 82 ASP A CA 1
ATOM 622 C C . ASP A 1 82 ? 2.497 14.936 -10.112 1.00 54.06 82 ASP A C 1
ATOM 624 O O . ASP A 1 82 ? 2.019 13.906 -9.630 1.00 54.06 82 ASP A O 1
ATOM 628 N N . GLU A 1 83 ? 1.999 15.511 -11.215 1.00 50.50 83 GLU A N 1
ATOM 629 C CA . GLU A 1 83 ? 0.828 15.074 -11.997 1.00 50.50 83 GLU A CA 1
ATOM 630 C C . GLU A 1 83 ? 0.856 13.579 -12.353 1.00 50.50 83 GLU A C 1
ATOM 632 O O . GLU A 1 83 ? -0.183 12.962 -12.594 1.00 50.50 83 GLU A O 1
ATOM 637 N N . ARG A 1 84 ? 2.044 12.961 -12.329 1.00 55.47 84 ARG A N 1
ATOM 638 C CA . ARG A 1 84 ? 2.251 11.521 -12.533 1.00 55.47 84 ARG A CA 1
ATOM 639 C C . ARG A 1 84 ? 1.558 10.652 -11.479 1.00 55.47 84 ARG A C 1
ATOM 641 O O . ARG A 1 84 ? 1.360 9.461 -11.725 1.00 55.47 84 ARG A O 1
ATOM 648 N N . TYR A 1 85 ? 1.222 11.204 -10.312 1.00 52.12 85 TYR A N 1
ATOM 649 C CA . TYR A 1 85 ? 0.713 10.449 -9.163 1.00 52.12 85 TYR A CA 1
ATOM 650 C C . TYR A 1 85 ? -0.773 10.692 -8.846 1.00 52.12 85 TYR A C 1
ATOM 652 O O . TYR A 1 85 ? -1.334 9.941 -8.045 1.00 52.12 85 TYR A O 1
ATOM 660 N N . GLY A 1 86 ? -1.435 11.625 -9.544 1.00 57.72 86 GLY A N 1
ATOM 661 C CA . GLY A 1 86 ? -2.881 11.870 -9.462 1.00 57.72 86 GLY A CA 1
ATOM 662 C C . GLY A 1 86 ? -3.288 13.090 -8.622 1.00 57.72 86 GLY A C 1
ATOM 663 O O . GLY A 1 86 ? -2.473 13.950 -8.309 1.00 57.72 86 GLY A O 1
ATOM 664 N N . LEU A 1 87 ? -4.586 13.181 -8.299 1.00 62.12 87 LEU A N 1
ATOM 665 C CA . LEU A 1 87 ? -5.183 14.265 -7.502 1.00 62.12 87 LEU A CA 1
ATOM 666 C C . LEU A 1 87 ? -4.646 14.282 -6.060 1.00 62.12 87 LEU A C 1
ATOM 668 O O . LEU A 1 87 ? -4.484 13.223 -5.450 1.00 62.12 87 LEU A O 1
ATOM 672 N N . ALA A 1 88 ? -4.463 15.485 -5.502 1.00 73.06 88 ALA A N 1
ATOM 673 C CA . ALA A 1 88 ? -4.125 15.687 -4.093 1.00 73.06 88 ALA A CA 1
ATOM 674 C C . ALA A 1 88 ? -5.121 14.950 -3.185 1.00 73.06 88 ALA A C 1
ATOM 676 O O . ALA A 1 88 ? -6.335 15.124 -3.322 1.00 73.06 88 ALA A O 1
ATOM 677 N N . ARG A 1 89 ? -4.606 14.119 -2.273 1.00 79.94 89 ARG A N 1
ATOM 678 C CA . ARG A 1 89 ? -5.417 13.213 -1.447 1.00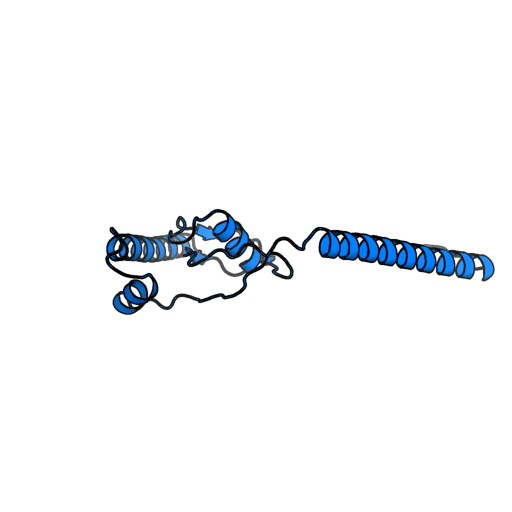 79.94 89 ARG A CA 1
ATOM 679 C C . ARG A 1 89 ? -4.782 12.952 -0.087 1.00 79.94 89 ARG A C 1
ATOM 681 O O . ARG A 1 89 ? -3.563 12.819 0.011 1.00 79.94 89 ARG A O 1
ATOM 688 N N . SER A 1 90 ? -5.613 12.804 0.940 1.00 86.25 90 SER A N 1
ATOM 689 C CA . SER A 1 90 ? -5.208 12.266 2.242 1.00 86.25 90 SER A CA 1
ATOM 690 C C . SER A 1 90 ? -5.732 10.842 2.393 1.00 86.25 90 SER A C 1
ATOM 692 O O . SER A 1 90 ? -6.914 10.591 2.174 1.00 86.25 90 SER A O 1
ATOM 694 N N . PHE A 1 91 ? -4.859 9.896 2.730 1.00 87.31 91 PHE A N 1
ATOM 695 C CA . PHE A 1 91 ? -5.209 8.483 2.842 1.00 87.31 91 PHE A CA 1
ATOM 696 C C . PHE A 1 91 ? -4.359 7.769 3.895 1.00 87.31 91 PHE A C 1
ATOM 698 O O . PHE A 1 91 ? -3.293 8.230 4.298 1.00 87.31 91 PHE A O 1
ATOM 705 N N . PHE A 1 92 ? -4.836 6.608 4.319 1.00 90.94 92 PHE A N 1
ATOM 706 C CA . PHE A 1 92 ? -4.119 5.652 5.152 1.00 90.94 92 PHE A CA 1
ATOM 707 C C . PHE A 1 92 ? -4.414 4.245 4.628 1.00 90.94 92 PHE A C 1
ATOM 709 O O . PHE A 1 92 ? -5.332 4.039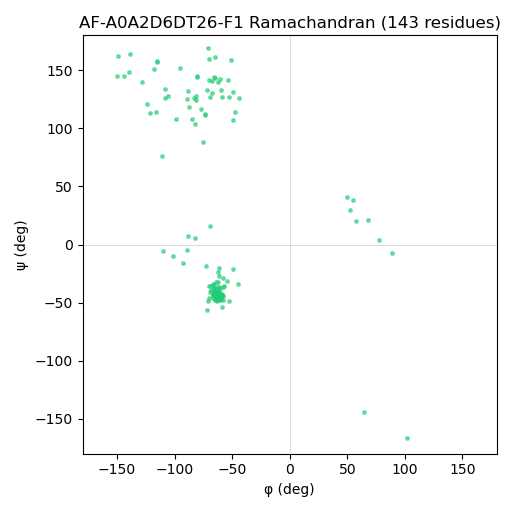 3.833 1.00 90.94 92 PHE A O 1
ATOM 716 N N . LEU A 1 93 ? -3.607 3.276 5.039 1.00 91.06 93 LEU A N 1
ATOM 717 C CA . LEU A 1 93 ? -3.640 1.916 4.516 1.00 91.06 93 LEU A CA 1
ATOM 718 C C . LEU A 1 93 ? -3.725 0.925 5.673 1.00 91.06 93 LEU A C 1
ATOM 720 O O . LEU A 1 93 ? -3.035 1.078 6.680 1.00 91.06 93 LEU A O 1
ATOM 724 N N . PHE A 1 94 ? -4.530 -0.117 5.500 1.00 91.38 94 PHE A N 1
ATOM 725 C CA . PHE A 1 94 ? -4.511 -1.301 6.348 1.00 91.38 94 PHE A CA 1
ATOM 726 C C . PHE A 1 94 ? -3.910 -2.456 5.551 1.00 91.38 94 PHE A C 1
ATOM 728 O O . PHE A 1 94 ? -4.364 -2.746 4.445 1.00 91.38 94 PHE A O 1
ATOM 735 N N . VAL A 1 95 ? -2.881 -3.104 6.098 1.00 89.06 95 VAL A N 1
ATOM 736 C CA . VAL A 1 95 ? -2.288 -4.296 5.478 1.00 89.06 95 VAL A CA 1
ATOM 737 C C . VAL A 1 95 ? -2.857 -5.515 6.179 1.00 89.06 95 VAL A C 1
ATOM 739 O O . VAL A 1 95 ? -2.500 -5.786 7.318 1.00 89.06 95 VAL A O 1
ATOM 742 N N . GLU A 1 96 ? -3.734 -6.256 5.510 1.00 87.38 96 GLU A N 1
ATOM 743 C CA . GLU A 1 96 ? -4.350 -7.451 6.093 1.00 87.38 96 GLU A CA 1
ATOM 744 C C . GLU A 1 96 ? -3.346 -8.604 6.203 1.00 87.38 96 GLU A C 1
ATOM 746 O O . GLU A 1 96 ? -3.070 -9.108 7.291 1.00 87.38 96 GLU A O 1
ATOM 751 N N . LYS A 1 97 ? -2.738 -8.980 5.078 1.00 84.19 97 LYS A N 1
ATOM 752 C CA . LYS A 1 97 ? -1.760 -10.062 4.990 1.00 84.19 97 LYS A CA 1
ATOM 753 C C . LYS A 1 97 ? -0.635 -9.659 4.048 1.00 84.19 97 LYS A C 1
ATOM 755 O O . LYS A 1 97 ? -0.843 -8.931 3.081 1.00 84.19 97 LYS A O 1
ATOM 760 N N . ARG A 1 98 ? 0.568 -10.158 4.329 1.00 80.94 98 ARG A N 1
ATOM 761 C CA . ARG A 1 98 ? 1.684 -10.138 3.387 1.00 80.94 98 ARG A CA 1
ATOM 762 C C . ARG A 1 98 ? 2.035 -11.572 3.049 1.00 80.94 98 ARG A C 1
ATOM 764 O O . ARG A 1 98 ? 2.479 -12.316 3.917 1.00 80.94 98 ARG A O 1
ATOM 771 N N . GLU A 1 99 ?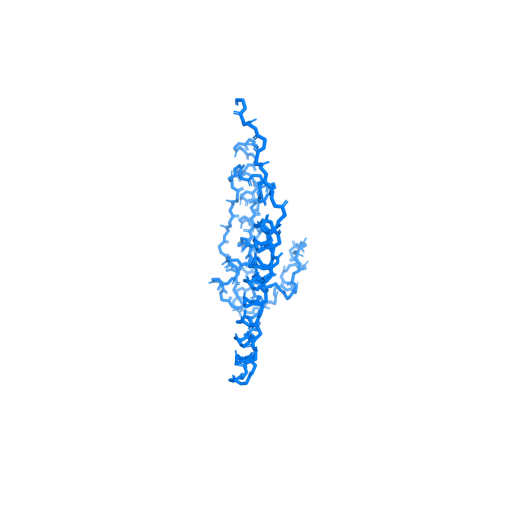 1.823 -11.940 1.800 1.00 73.69 99 GLU A N 1
ATOM 772 C CA . GLU A 1 99 ? 2.335 -13.195 1.274 1.00 73.69 99 GLU A CA 1
ATOM 773 C C . GLU A 1 99 ? 3.742 -12.920 0.758 1.00 73.69 99 GLU A C 1
ATOM 775 O O . GLU A 1 99 ? 3.953 -12.052 -0.091 1.00 73.69 99 GLU A O 1
ATOM 780 N N . ALA A 1 100 ? 4.730 -13.593 1.344 1.00 65.06 100 ALA A N 1
ATOM 781 C CA . ALA A 1 100 ? 5.983 -13.762 0.638 1.00 65.06 100 ALA A CA 1
ATOM 782 C C . ALA A 1 100 ? 5.666 -14.677 -0.544 1.00 65.06 100 ALA A C 1
ATOM 784 O O . ALA A 1 100 ? 5.029 -15.714 -0.349 1.00 65.06 100 ALA A O 1
ATOM 785 N N . TYR A 1 101 ? 6.084 -14.291 -1.749 1.00 58.59 101 TYR A N 1
ATOM 786 C CA . TYR A 1 101 ? 6.207 -15.274 -2.817 1.00 58.59 101 TYR A CA 1
ATOM 787 C C . TYR A 1 101 ? 6.990 -16.453 -2.246 1.00 58.59 101 TYR A C 1
ATOM 789 O O . TYR A 1 101 ? 8.015 -16.220 -1.597 1.00 58.59 101 TYR A O 1
ATOM 797 N N . GLU A 1 102 ? 6.491 -17.681 -2.434 1.00 51.31 102 GLU A N 1
ATOM 798 C CA . GLU A 1 102 ? 7.330 -18.861 -2.235 1.00 51.31 102 GLU A CA 1
ATOM 799 C C . GLU A 1 102 ? 8.662 -18.551 -2.909 1.00 51.31 102 GLU A C 1
ATOM 801 O O . GLU A 1 102 ? 8.672 -18.093 -4.058 1.00 51.31 102 GLU A O 1
ATOM 806 N N . GLU A 1 103 ? 9.767 -18.678 -2.165 1.00 50.12 103 GLU A N 1
ATOM 807 C CA . GLU A 1 103 ? 11.088 -18.582 -2.768 1.00 50.12 103 GLU A CA 1
ATOM 808 C C . GLU A 1 103 ? 11.040 -19.474 -4.002 1.00 50.12 103 GLU A C 1
ATOM 810 O O . GLU A 1 103 ? 10.850 -20.684 -3.874 1.00 50.12 103 GLU A O 1
ATOM 815 N N . THR A 1 104 ? 11.141 -18.880 -5.198 1.00 56.09 104 THR A N 1
ATOM 816 C CA . THR A 1 104 ? 11.434 -19.641 -6.409 1.00 56.09 104 THR A CA 1
ATOM 817 C C . THR A 1 104 ? 12.629 -20.485 -6.025 1.00 56.09 104 THR A C 1
ATOM 819 O O . THR A 1 104 ? 13.706 -19.927 -5.794 1.00 56.09 104 THR A O 1
ATOM 822 N N . GLY A 1 105 ? 12.413 -21.794 -5.850 1.00 60.97 105 GLY A N 1
ATOM 823 C CA . GLY A 1 105 ? 13.469 -22.703 -5.436 1.00 60.97 105 GLY A CA 1
ATOM 824 C C . GLY A 1 105 ? 14.677 -22.501 -6.345 1.00 60.97 105 GLY A C 1
ATOM 825 O O . GLY A 1 105 ? 14.540 -21.967 -7.448 1.00 60.97 105 GLY A O 1
ATOM 826 N N . ASN A 1 106 ? 15.867 -22.899 -5.898 1.00 72.38 106 ASN A N 1
ATOM 827 C CA . ASN A 1 106 ? 17.112 -22.635 -6.633 1.00 72.38 106 ASN A CA 1
ATOM 828 C C . ASN A 1 106 ? 17.009 -22.918 -8.148 1.00 72.38 106 ASN A C 1
ATOM 830 O O . ASN A 1 106 ? 17.581 -22.174 -8.937 1.00 72.38 106 ASN A O 1
ATOM 834 N N . GLU A 1 107 ? 16.228 -23.924 -8.551 1.00 71.69 107 GLU A N 1
ATOM 835 C CA . GLU A 1 107 ? 15.888 -24.227 -9.947 1.00 71.69 107 GLU A CA 1
ATOM 836 C C . GLU A 1 107 ? 15.174 -23.070 -10.676 1.00 71.69 107 GLU A C 1
ATOM 838 O O . GLU A 1 107 ? 15.680 -22.591 -11.686 1.00 71.69 107 GLU A O 1
ATOM 843 N N . GLY A 1 108 ? 14.077 -22.528 -10.137 1.00 70.38 108 GLY A N 1
ATOM 844 C CA . GLY A 1 108 ? 13.356 -21.401 -10.748 1.00 70.38 108 GLY A CA 1
ATOM 845 C C . GLY A 1 108 ? 14.181 -20.109 -10.814 1.00 70.38 108 GLY A C 1
ATOM 846 O O . GLY A 1 108 ? 14.076 -19.339 -11.769 1.00 70.38 108 GLY A O 1
ATOM 847 N N . MET A 1 109 ? 15.064 -19.890 -9.834 1.00 73.00 109 MET A N 1
ATOM 848 C CA . MET A 1 109 ? 16.039 -18.792 -9.856 1.00 73.00 109 MET A CA 1
ATOM 849 C C . MET A 1 109 ? 17.083 -18.964 -10.970 1.00 73.00 109 MET A C 1
ATOM 851 O O . MET A 1 109 ? 17.420 -17.993 -11.653 1.00 73.00 109 MET A O 1
ATOM 855 N N . VAL A 1 110 ? 17.595 -20.185 -11.161 1.00 77.00 110 VAL A N 1
ATOM 856 C CA . VAL A 1 110 ? 18.532 -20.509 -12.246 1.00 77.00 110 VAL A CA 1
ATOM 857 C C . VAL A 1 110 ? 17.856 -20.318 -13.600 1.00 77.00 110 VAL A C 1
ATOM 859 O O . VAL A 1 110 ? 18.420 -19.628 -14.449 1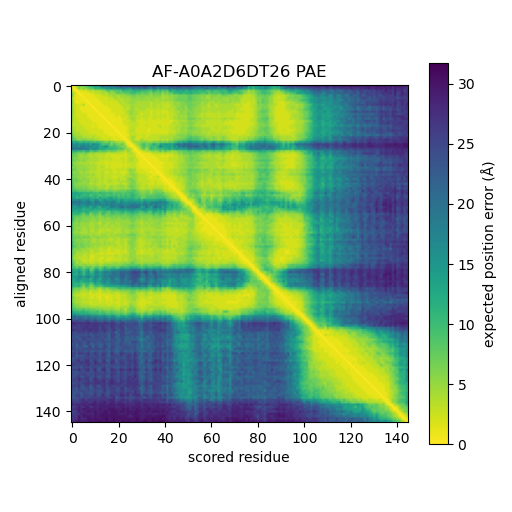.00 77.00 110 VAL A O 1
ATOM 862 N N . ASP A 1 111 ? 16.636 -20.823 -13.778 1.00 77.19 111 ASP A N 1
ATOM 863 C CA . ASP A 1 111 ? 15.884 -20.688 -15.028 1.00 77.19 111 ASP A CA 1
ATOM 864 C C . ASP A 1 111 ? 15.640 -19.217 -15.386 1.00 77.19 111 ASP A C 1
ATOM 866 O O . ASP A 1 111 ? 15.956 -18.786 -16.499 1.00 77.19 111 ASP A O 1
ATOM 870 N N . MET A 1 112 ? 15.202 -18.395 -14.423 1.00 73.81 112 MET A N 1
ATOM 871 C CA . MET A 1 112 ? 15.036 -16.951 -14.635 1.00 73.81 112 MET A CA 1
ATOM 872 C C . MET A 1 112 ? 16.342 -16.258 -15.044 1.00 73.81 112 MET A C 1
ATOM 874 O O . MET A 1 112 ? 16.347 -15.407 -15.940 1.00 73.81 112 MET A O 1
ATOM 878 N N . GLN A 1 113 ? 17.465 -16.592 -14.401 1.00 81.56 113 GLN A N 1
ATOM 879 C CA . GLN A 1 113 ? 18.760 -15.994 -14.735 1.00 81.56 113 GLN A CA 1
ATOM 880 C C . GLN A 1 113 ? 19.264 -16.435 -16.113 1.00 81.56 113 GLN A C 1
ATOM 882 O O . GLN A 1 113 ? 19.818 -15.615 -16.855 1.00 81.56 113 GLN A O 1
ATOM 887 N N . VAL A 1 114 ? 19.072 -17.708 -16.469 1.00 87.94 114 VAL A N 1
ATOM 888 C CA . VAL A 1 114 ? 19.444 -18.257 -17.777 1.00 87.94 114 VAL A CA 1
ATOM 889 C C . VAL A 1 114 ? 18.614 -17.603 -18.876 1.00 87.94 114 VAL A C 1
ATOM 891 O O . VAL A 1 114 ? 19.190 -17.100 -19.843 1.00 87.94 114 VAL A O 1
ATOM 894 N N . GLU A 1 115 ? 17.293 -17.507 -18.711 1.00 84.06 115 GLU A N 1
ATOM 895 C CA . GLU A 1 115 ? 16.427 -16.813 -19.666 1.00 84.06 115 GLU A CA 1
ATOM 896 C C . GLU A 1 115 ? 16.786 -15.332 -19.817 1.00 84.06 115 GLU A C 1
ATOM 898 O O . GLU A 1 115 ? 16.834 -14.813 -20.936 1.00 84.06 115 GLU A O 1
ATOM 903 N N . GLY A 1 116 ? 17.054 -14.638 -18.706 1.00 84.62 116 GLY A N 1
ATOM 904 C CA . GLY A 1 116 ? 17.465 -13.234 -18.722 1.00 84.62 116 GLY A CA 1
ATOM 905 C C . GLY A 1 116 ? 18.754 -13.023 -19.521 1.00 84.62 116 GLY A C 1
ATOM 906 O O . GLY A 1 116 ? 18.827 -12.126 -20.366 1.00 84.62 116 GLY A O 1
ATOM 907 N N . ARG A 1 117 ? 19.755 -13.892 -19.325 1.00 86.88 117 ARG A N 1
ATOM 908 C CA . ARG A 1 117 ? 21.000 -13.874 -20.113 1.00 86.88 117 ARG A CA 1
ATOM 909 C C . ARG A 1 117 ? 20.755 -14.191 -21.585 1.00 86.88 117 ARG A C 1
ATOM 911 O O . ARG A 1 117 ? 21.312 -13.510 -22.445 1.00 86.88 117 ARG A O 1
ATOM 918 N N . LEU A 1 118 ? 19.909 -15.177 -21.885 1.00 90.19 118 LEU A N 1
ATOM 919 C CA . LEU A 1 118 ? 19.594 -15.578 -23.256 1.00 90.19 118 LEU A CA 1
ATOM 920 C C . LEU A 1 118 ? 18.958 -14.423 -24.047 1.00 90.19 118 LEU A C 1
ATOM 922 O O . LEU A 1 118 ? 19.399 -14.125 -25.157 1.00 90.19 118 LEU A O 1
ATOM 926 N N . ARG A 1 119 ? 17.990 -13.712 -23.450 1.00 86.50 119 ARG A N 1
ATOM 927 C CA . ARG A 1 119 ? 17.374 -12.510 -24.048 1.00 86.50 119 ARG A CA 1
ATOM 928 C C . ARG A 1 119 ? 18.392 -11.395 -24.296 1.00 86.50 119 ARG A C 1
ATOM 930 O O . ARG A 1 119 ? 18.333 -10.726 -25.331 1.00 86.50 119 ARG A O 1
ATOM 937 N N . GLY A 1 120 ? 19.346 -11.212 -23.382 1.00 87.31 120 GLY A N 1
ATOM 938 C CA . GLY A 1 120 ? 20.457 -10.275 -23.562 1.00 87.31 120 GLY A CA 1
ATOM 939 C C . GLY A 1 120 ? 21.322 -10.620 -24.779 1.00 87.31 120 GLY A C 1
ATOM 940 O O . GLY A 1 120 ? 21.573 -9.756 -25.622 1.00 87.31 120 GLY A O 1
ATOM 941 N N . TYR A 1 121 ? 21.714 -11.889 -24.930 1.00 88.62 121 TYR A N 1
ATOM 942 C CA . TYR A 1 121 ? 22.482 -12.345 -26.093 1.00 88.62 121 TYR A CA 1
ATOM 943 C C . TYR A 1 121 ? 21.706 -12.223 -27.404 1.00 88.62 121 TYR A C 1
ATOM 945 O O . TYR A 1 121 ? 22.272 -11.775 -28.399 1.00 88.62 121 TYR A O 1
ATOM 953 N N . GLN A 1 122 ? 20.415 -12.559 -27.407 1.00 88.94 122 GLN A N 1
ATOM 954 C CA . GLN A 1 122 ? 19.552 -12.384 -28.578 1.00 88.94 122 GLN A CA 1
ATOM 955 C C . GLN A 1 122 ? 19.471 -10.914 -29.002 1.00 88.94 122 GLN A C 1
ATOM 957 O O . GLN A 1 122 ? 19.616 -10.609 -30.183 1.00 88.94 122 GLN A O 1
ATOM 962 N N . SER A 1 123 ? 19.322 -9.996 -28.043 1.00 89.19 123 SER A N 1
ATOM 963 C CA . SER A 1 123 ? 19.271 -8.556 -28.322 1.00 89.19 123 SER A CA 1
ATOM 964 C C . SER A 1 123 ? 20.590 -8.038 -28.907 1.00 89.19 123 SER A C 1
ATOM 966 O O . SER A 1 123 ? 20.590 -7.299 -29.891 1.00 89.19 123 SER A O 1
ATOM 968 N N . ALA A 1 124 ? 21.727 -8.465 -28.348 1.00 88.31 124 ALA A N 1
ATOM 969 C CA . ALA A 1 124 ? 23.051 -8.107 -28.857 1.00 88.31 124 ALA A CA 1
ATOM 970 C C . ALA A 1 124 ? 23.318 -8.687 -30.259 1.00 88.31 124 ALA A C 1
ATOM 972 O O . ALA A 1 124 ? 23.855 -7.995 -31.125 1.00 88.31 124 ALA A O 1
ATOM 973 N N . ALA A 1 125 ? 22.912 -9.936 -30.505 1.00 90.50 125 ALA A N 1
ATOM 974 C CA . ALA A 1 125 ? 23.028 -10.577 -31.813 1.00 90.50 125 ALA A CA 1
ATOM 975 C C . ALA A 1 125 ? 22.200 -9.841 -32.876 1.00 90.50 125 ALA A C 1
ATOM 977 O O . ALA A 1 125 ? 22.700 -9.586 -33.971 1.00 90.50 125 ALA A O 1
ATOM 978 N N . LEU A 1 126 ? 20.973 -9.436 -32.534 1.00 91.19 126 LEU A N 1
ATOM 979 C CA . LEU A 1 126 ? 20.101 -8.664 -33.416 1.00 91.19 126 LEU A CA 1
ATOM 980 C C . LEU A 1 126 ? 20.730 -7.308 -33.783 1.00 91.19 126 LEU A C 1
ATOM 982 O O . LEU A 1 126 ? 20.776 -6.943 -34.955 1.00 91.19 126 LEU A O 1
ATOM 986 N N . MET A 1 127 ? 21.275 -6.588 -32.796 1.00 88.44 127 MET A N 1
ATOM 987 C CA . MET A 1 127 ? 21.974 -5.315 -33.020 1.00 88.44 127 MET A CA 1
ATOM 988 C C . MET A 1 127 ? 23.202 -5.478 -33.918 1.00 88.44 127 MET A C 1
ATOM 990 O O . MET A 1 127 ? 23.391 -4.703 -34.857 1.00 88.44 127 MET A O 1
ATOM 994 N N . ASN A 1 128 ? 24.020 -6.503 -33.669 1.00 89.56 128 ASN A N 1
ATOM 995 C CA . ASN A 1 128 ? 25.183 -6.795 -34.504 1.00 89.56 128 ASN A CA 1
ATOM 996 C C . ASN A 1 128 ? 24.779 -7.127 -35.942 1.00 89.56 128 ASN A C 1
ATOM 998 O O . ASN A 1 128 ? 25.420 -6.650 -36.877 1.00 89.56 128 ASN A O 1
ATOM 1002 N N . TRP A 1 129 ? 23.700 -7.889 -36.126 1.00 88.19 129 TRP A N 1
ATOM 1003 C CA . TRP A 1 129 ? 23.170 -8.193 -37.450 1.00 88.19 129 TRP A CA 1
ATOM 1004 C C . TRP A 1 129 ? 22.730 -6.925 -38.193 1.00 88.19 129 TRP A C 1
ATOM 1006 O O . TRP A 1 129 ? 23.142 -6.716 -39.334 1.00 88.19 129 TRP A O 1
ATOM 1016 N N . PHE A 1 130 ? 21.998 -6.017 -37.535 1.00 87.62 130 PHE A N 1
ATOM 1017 C CA . PHE A 1 130 ? 21.638 -4.722 -38.125 1.00 87.62 130 PHE A CA 1
ATOM 1018 C C . PHE A 1 130 ? 22.862 -3.864 -38.473 1.00 87.62 130 PHE A C 1
ATOM 1020 O O . PHE A 1 130 ? 22.891 -3.240 -39.535 1.00 87.62 130 PHE A O 1
ATOM 1027 N N . MET A 1 131 ? 23.890 -3.840 -37.619 1.00 85.56 131 MET A N 1
ATOM 1028 C CA . MET A 1 131 ? 25.121 -3.092 -37.894 1.00 85.56 131 MET A CA 1
ATOM 1029 C C . MET A 1 131 ? 25.890 -3.657 -39.091 1.00 85.56 131 MET A C 1
ATOM 1031 O O . MET A 1 131 ? 26.342 -2.888 -39.939 1.00 85.56 131 MET A O 1
ATOM 1035 N N . GLN A 1 132 ? 26.004 -4.982 -39.197 1.00 86.94 132 GLN A N 1
ATOM 1036 C CA . GLN A 1 132 ? 26.642 -5.638 -40.341 1.00 86.94 132 GLN A CA 1
ATOM 1037 C C . GLN A 1 132 ? 25.855 -5.404 -41.633 1.00 86.94 132 GLN A C 1
ATOM 1039 O O . GLN A 1 132 ? 26.450 -5.045 -42.648 1.00 86.94 132 GLN A O 1
ATOM 1044 N N . ALA A 1 133 ? 24.524 -5.518 -41.583 1.00 85.00 133 ALA A N 1
ATOM 1045 C CA . ALA A 1 133 ? 23.657 -5.217 -42.717 1.00 85.00 133 ALA A CA 1
ATOM 1046 C C . ALA A 1 133 ? 23.847 -3.766 -43.191 1.00 85.00 133 ALA A C 1
ATOM 1048 O O . ALA A 1 133 ? 24.101 -3.534 -44.373 1.00 85.00 133 ALA A O 1
ATOM 1049 N N . LYS A 1 134 ? 23.841 -2.794 -42.267 1.00 82.38 134 LYS A N 1
ATOM 1050 C CA . LYS A 1 134 ? 24.106 -1.380 -42.573 1.00 82.38 134 LYS A CA 1
ATOM 1051 C C . LYS A 1 134 ? 25.491 -1.166 -43.194 1.00 82.38 134 LYS A C 1
ATOM 1053 O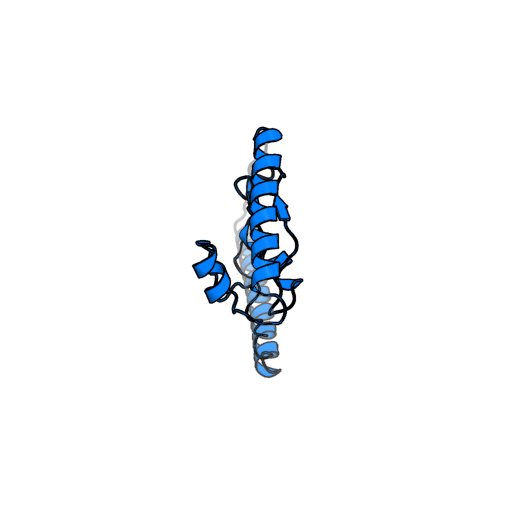 O . LYS A 1 134 ? 25.599 -0.444 -44.182 1.00 82.38 134 LYS A O 1
ATOM 1058 N N . ALA A 1 135 ? 26.534 -1.785 -42.638 1.00 80.19 135 ALA A N 1
ATOM 1059 C CA . ALA A 1 135 ? 27.899 -1.675 -43.154 1.00 80.19 135 ALA A CA 1
ATOM 1060 C C . ALA A 1 135 ? 28.033 -2.265 -44.569 1.00 80.19 135 ALA A C 1
ATOM 1062 O O . ALA A 1 135 ? 28.704 -1.684 -45.416 1.00 80.19 135 ALA A O 1
ATOM 1063 N N . SER A 1 136 ? 27.353 -3.381 -44.845 1.00 80.81 136 SER A N 1
ATOM 1064 C CA . SER A 1 136 ? 27.355 -4.025 -46.166 1.00 80.81 136 SER A CA 1
ATOM 1065 C C . SER A 1 136 ? 26.552 -3.271 -47.234 1.00 80.81 136 SER A C 1
ATOM 1067 O O . SER A 1 136 ? 26.758 -3.490 -48.424 1.00 80.81 136 SER A O 1
ATOM 1069 N N . ALA A 1 137 ? 25.653 -2.370 -46.828 1.00 79.12 137 ALA A N 1
ATOM 1070 C CA . ALA A 1 137 ? 24.720 -1.688 -47.721 1.00 79.12 137 ALA A CA 1
ATOM 1071 C C . ALA A 1 137 ? 25.259 -0.381 -48.348 1.00 79.12 137 ALA A C 1
ATOM 1073 O O . ALA A 1 137 ? 24.486 0.325 -48.990 1.00 79.12 137 ALA A O 1
ATOM 1074 N N . ASN A 1 138 ? 26.545 -0.028 -48.173 1.00 66.94 138 ASN A N 1
ATOM 1075 C CA . ASN A 1 138 ? 27.129 1.248 -48.644 1.00 66.94 138 ASN A CA 1
ATOM 1076 C C . ASN A 1 138 ? 26.295 2.485 -48.244 1.00 66.94 138 ASN A C 1
ATOM 1078 O O . ASN A 1 138 ? 26.098 3.419 -49.021 1.00 66.94 138 ASN A O 1
ATOM 1082 N N . PHE A 1 139 ? 25.774 2.493 -47.017 1.00 67.25 139 PHE A N 1
ATOM 1083 C CA . PHE A 1 139 ? 24.917 3.570 -46.534 1.00 67.25 139 PHE A CA 1
ATOM 1084 C C . PHE A 1 139 ? 25.740 4.836 -46.234 1.00 67.25 139 PHE A C 1
ATOM 1086 O O . PHE A 1 139 ? 26.497 4.860 -45.263 1.00 67.25 139 PHE A O 1
ATOM 1093 N N . SER A 1 140 ? 25.581 5.908 -47.019 1.00 70.44 140 SER A N 1
ATOM 1094 C CA . SER A 1 140 ? 26.085 7.241 -46.654 1.00 70.44 140 SER A CA 1
ATOM 1095 C C . SER A 1 140 ? 25.022 7.987 -45.852 1.00 70.44 140 SER A C 1
ATOM 1097 O O . SER A 1 140 ? 23.895 8.141 -46.324 1.00 70.44 140 SER A O 1
ATOM 1099 N N . ALA A 1 141 ? 25.360 8.463 -44.653 1.00 67.88 141 ALA A N 1
ATOM 1100 C CA . ALA A 1 141 ? 24.470 9.359 -43.919 1.00 67.88 141 ALA A CA 1
ATOM 1101 C C . ALA A 1 141 ? 24.225 10.632 -44.749 1.00 67.88 141 ALA A C 1
ATOM 1103 O O . ALA A 1 141 ? 25.174 11.201 -45.289 1.00 67.88 141 ALA A O 1
ATOM 1104 N N . ALA A 1 142 ? 22.965 11.059 -44.871 1.00 66.94 142 ALA A N 1
ATOM 1105 C CA . ALA A 1 142 ? 22.645 12.348 -45.475 1.00 66.94 142 ALA A CA 1
ATOM 1106 C C . ALA A 1 142 ? 23.305 13.473 -44.652 1.00 66.94 142 ALA A C 1
ATOM 1108 O O . ALA A 1 142 ? 23.365 13.348 -43.424 1.00 66.94 142 ALA A O 1
ATOM 1109 N N . PRO A 1 143 ? 23.824 14.535 -45.292 1.00 60.62 143 PRO A N 1
ATOM 1110 C CA . PRO A 1 143 ? 24.426 15.648 -44.572 1.00 60.62 143 PRO A CA 1
ATOM 1111 C C . PRO A 1 143 ? 23.387 16.263 -43.629 1.00 60.62 143 PRO A C 1
ATOM 1113 O O . PRO A 1 143 ? 22.273 16.578 -44.041 1.00 60.62 143 PRO A O 1
ATOM 1116 N N . THR A 1 144 ? 23.742 16.377 -42.354 1.00 64.75 144 THR A N 1
ATOM 1117 C CA . THR A 1 144 ? 22.975 17.146 -41.373 1.00 64.75 144 THR A CA 1
ATOM 1118 C C . THR A 1 144 ? 23.276 18.624 -41.594 1.00 64.75 144 THR A C 1
ATOM 1120 O O . THR A 1 144 ? 24.442 19.010 -41.477 1.00 64.75 144 THR A O 1
ATOM 1123 N N . GLU A 1 145 ? 22.253 19.399 -41.963 1.00 49.47 145 GLU A N 1
ATOM 1124 C CA . GLU A 1 145 ? 22.287 20.872 -42.026 1.00 49.47 145 GLU A CA 1
ATOM 1125 C C . GLU A 1 145 ? 22.526 21.511 -40.651 1.00 49.47 145 GLU A C 1
ATOM 1127 O O . GLU A 1 145 ? 22.038 20.951 -39.639 1.00 49.47 145 GLU A O 1
#

Solvent-accessible surface area (backbone atoms only — not comparable to full-atom values): 8908 Å² total; per-residue (Å²): 132,59,72,66,57,54,52,51,46,42,52,54,44,47,53,52,50,52,54,47,51,64,46,39,47,94,69,74,34,54,74,69,55,41,30,57,76,68,71,51,84,79,86,86,79,78,89,85,56,84,78,90,52,66,45,45,59,40,52,52,49,60,52,50,74,74,42,55,62,77,36,72,49,68,84,43,70,49,78,66,84,55,71,73,43,53,79,76,46,48,49,67,50,72,33,75,75,79,80,75,74,75,75,62,49,74,65,55,49,49,50,53,52,51,53,54,50,50,54,51,52,52,51,52,51,52,52,51,50,52,52,50,52,47,66,72,62,74,69,72,80,76,86,82,130

pLDDT: mean 79.5, std 11.84, range [49.47, 93.56]

Mean predicted aligned error: 13.18 Å

Nearest PDB structures (foldseek):
  6vj2-assembly1_C  TM=4.208E-01  e=2.059E-01  Lactococcus lactis subsp. lactis Il1403
  5tvl-assembly1_A  TM=4.335E-01  e=1.498E+00  Streptococcus pneumoniae str. Canada MDR_19A
  6o7x-assembly1_M  TM=1.944E-01  e=3.229E+00  Saccharomyces cerevisiae S288C
  4rnd-assembly1_C  TM=1.998E-01  e=6.529E+00  Saccharomyces cerevisiae S288C

Radius of gyration: 25.07 Å; Cα contacts (8 Å, |Δi|>4): 96; chains: 1; bounding box: 48×50×70 Å